Protein AF-A0A0K8MGF8-F1 (afdb_monomer)

InterPro domains:
  IPR016541 Uncharacterised conserved protein UCP008505 [PF14367] (4-124)
  IPR029060 PIN-like domain superfamily [SSF88723] (1-121)

Solvent-accessible surface area (backbone atoms only — not comparable to full-atom values): 7736 Å² total; per-residue (Å²): 130,88,34,33,38,51,41,52,61,46,57,54,49,41,46,72,78,45,38,60,93,82,32,53,67,62,53,48,47,62,62,69,36,88,49,60,42,44,38,39,43,36,52,54,65,48,51,73,70,71,45,76,66,25,56,49,42,69,74,61,50,72,83,54,84,36,59,56,80,78,20,52,72,40,32,50,54,53,52,52,45,48,70,69,64,68,67,42,52,70,70,49,45,42,70,59,64,76,40,84,69,55,35,65,63,46,51,53,10,41,25,66,70,67,70,33,45,78,45,69,79,81,74,88,36,41,58,78,67,42,73,60,89,122

Foldseek 3Di:
DAAEEEALQVLVVCCVPPPCVRNVVVLCCQLVDPRYFYEQLSLVVVLVVVDPSNVSCVVRPDPGPHYLVVLVVLLVVLLCCLVPVPQEDPVQSCVVVVDPSPCVSSSRSRCVVVVHHYDDPDDCLGYPSNHDDD

Structure (mmCIF, N/CA/C/O backbone):
data_AF-A0A0K8MGF8-F1
#
_entry.id   AF-A0A0K8MGF8-F1
#
loop_
_atom_site.group_PDB
_atom_site.id
_atom_site.type_symbol
_atom_site.label_atom_id
_atom_site.label_alt_id
_atom_site.label_comp_id
_atom_site.label_asym_id
_atom_site.label_entity_id
_atom_site.label_seq_id
_atom_site.pdbx_PDB_ins_code
_atom_site.Cartn_x
_atom_site.Cartn_y
_atom_site.Cartn_z
_atom_site.occupancy
_atom_site.B_iso_or_equiv
_atom_site.auth_seq_id
_atom_site.auth_comp_id
_atom_site.auth_asym_id
_atom_site.auth_atom_id
_atom_site.pdbx_PDB_model_num
ATOM 1 N N . MET A 1 1 ? -4.954 -18.808 4.513 1.00 75.75 1 MET A N 1
ATOM 2 C CA . MET A 1 1 ? -6.192 -17.989 4.586 1.00 75.75 1 MET A CA 1
ATOM 3 C C . MET A 1 1 ? -5.961 -16.726 3.770 1.00 75.75 1 MET A C 1
ATOM 5 O O . MET A 1 1 ? -4.828 -16.274 3.753 1.00 75.75 1 MET A O 1
ATOM 9 N N . LYS A 1 2 ? -6.981 -16.187 3.087 1.00 93.50 2 LYS A N 1
ATOM 10 C CA . LYS A 1 2 ? -6.835 -15.003 2.217 1.00 93.50 2 LYS A CA 1
ATOM 11 C C . LYS A 1 2 ? -6.483 -13.747 3.027 1.00 93.50 2 LYS A C 1
ATOM 13 O O . LYS A 1 2 ? -7.128 -13.503 4.049 1.00 93.50 2 LYS A O 1
ATOM 18 N N . GLN A 1 3 ? -5.504 -12.993 2.535 1.00 95.81 3 GLN A N 1
ATOM 19 C CA . GLN A 1 3 ? -5.054 -11.698 3.050 1.00 95.81 3 GLN A CA 1
ATOM 20 C C . GLN A 1 3 ? -5.320 -10.611 2.003 1.00 95.81 3 GLN A C 1
ATOM 22 O O . GLN A 1 3 ? -5.390 -10.914 0.809 1.00 95.81 3 GLN A O 1
ATOM 27 N N . TYR A 1 4 ? -5.484 -9.367 2.445 1.00 96.00 4 TYR A N 1
ATOM 28 C CA . TYR A 1 4 ? -5.942 -8.260 1.611 1.00 96.00 4 TYR A CA 1
ATOM 29 C C . TYR A 1 4 ? -4.991 -7.071 1.705 1.00 96.00 4 TYR A C 1
ATOM 31 O O . TYR A 1 4 ? -4.593 -6.690 2.802 1.00 96.00 4 TYR A O 1
ATOM 39 N N . LEU A 1 5 ? -4.669 -6.463 0.566 1.00 95.62 5 LEU A N 1
ATOM 40 C CA . LEU A 1 5 ? -3.875 -5.240 0.481 1.00 95.62 5 LEU A CA 1
ATOM 41 C C . LEU A 1 5 ? -4.771 -4.104 -0.009 1.00 95.62 5 LEU A C 1
ATOM 43 O O . LEU A 1 5 ? -5.369 -4.216 -1.081 1.00 95.62 5 LEU A O 1
ATOM 47 N N . LEU A 1 6 ? -4.893 -3.042 0.787 1.00 94.94 6 LEU A N 1
ATOM 48 C CA . LEU A 1 6 ? -5.714 -1.893 0.414 1.00 94.94 6 LEU A CA 1
ATOM 49 C C . LEU A 1 6 ? -4.954 -0.931 -0.491 1.00 94.94 6 LEU A C 1
ATOM 51 O O . LEU A 1 6 ? -3.800 -0.593 -0.231 1.00 94.94 6 LEU A O 1
ATOM 55 N N . ASP A 1 7 ? -5.666 -0.442 -1.493 1.00 94.94 7 ASP A N 1
ATOM 56 C CA . ASP A 1 7 ? -5.351 0.775 -2.226 1.00 94.94 7 ASP A CA 1
ATOM 57 C C . ASP A 1 7 ? -5.736 2.023 -1.396 1.00 94.94 7 ASP A C 1
ATOM 59 O O . ASP A 1 7 ? -6.632 1.974 -0.542 1.00 94.94 7 ASP A O 1
ATOM 63 N N . ALA A 1 8 ? -5.066 3.153 -1.638 1.00 93.25 8 ALA A N 1
ATOM 64 C CA . ALA A 1 8 ? -5.369 4.436 -1.011 1.00 93.25 8 ALA A CA 1
ATOM 65 C C . ALA A 1 8 ? -6.814 4.868 -1.287 1.00 93.25 8 ALA A C 1
ATOM 67 O O . ALA A 1 8 ? -7.489 5.396 -0.394 1.00 93.25 8 ALA A O 1
ATOM 68 N N . ASN A 1 9 ? -7.307 4.609 -2.506 1.00 93.81 9 ASN A N 1
ATOM 69 C CA . ASN A 1 9 ? -8.646 5.019 -2.926 1.00 93.81 9 ASN A CA 1
ATOM 70 C C . ASN A 1 9 ? -9.752 4.454 -2.011 1.00 93.81 9 ASN A C 1
ATOM 72 O O . ASN A 1 9 ? -10.705 5.172 -1.710 1.00 93.81 9 ASN A O 1
ATOM 76 N N . ILE A 1 10 ? -9.579 3.244 -1.465 1.00 95.62 10 ILE A N 1
ATOM 77 C CA . ILE A 1 10 ? -10.524 2.606 -0.540 1.00 95.62 10 ILE A CA 1
ATOM 78 C C . ILE A 1 10 ? -10.681 3.434 0.730 1.00 95.62 10 ILE A C 1
ATOM 80 O O . ILE A 1 10 ? -11.799 3.726 1.152 1.00 95.62 10 ILE A O 1
ATOM 84 N N . LEU A 1 11 ? -9.568 3.835 1.346 1.00 94.94 11 LEU A N 1
ATOM 85 C CA . LEU A 1 11 ? -9.586 4.603 2.592 1.00 94.94 11 LEU A CA 1
ATOM 86 C C . LEU A 1 11 ? -10.063 6.040 2.360 1.00 94.94 11 LEU A C 1
ATOM 88 O O . LEU A 1 11 ? -10.831 6.572 3.165 1.00 94.94 11 LEU A O 1
ATOM 92 N N . ILE A 1 12 ? -9.666 6.650 1.241 1.00 94.69 12 ILE A N 1
ATOM 93 C CA . ILE A 1 12 ? -10.092 8.000 0.852 1.00 94.69 12 ILE A CA 1
ATOM 94 C C . ILE A 1 12 ? -11.607 8.036 0.615 1.00 94.69 12 ILE A C 1
ATOM 96 O O . ILE A 1 12 ? -12.304 8.891 1.171 1.00 94.69 12 ILE A O 1
ATOM 100 N N . ASN A 1 13 ? -12.141 7.095 -0.165 1.00 95.12 13 ASN A N 1
ATOM 101 C CA . ASN A 1 13 ? -13.571 7.032 -0.457 1.00 95.12 13 ASN A CA 1
ATOM 102 C C . ASN A 1 13 ? -14.375 6.609 0.776 1.00 95.12 13 ASN A C 1
ATOM 104 O O . ASN A 1 13 ? -15.422 7.205 1.046 1.00 95.12 13 ASN A O 1
ATOM 108 N N . ALA A 1 14 ? -13.858 5.691 1.599 1.00 95.50 14 ALA A N 1
ATOM 109 C CA . ALA A 1 14 ? -14.458 5.381 2.891 1.00 95.50 14 ALA A CA 1
ATOM 110 C C . ALA A 1 14 ? -14.556 6.629 3.780 1.00 95.50 14 ALA A C 1
ATOM 112 O O . ALA A 1 14 ? -15.603 6.866 4.372 1.00 95.50 14 ALA A O 1
ATOM 113 N N . ASN A 1 15 ? -13.529 7.482 3.835 1.00 95.50 15 ASN A N 1
ATOM 114 C CA . ASN A 1 15 ? -13.597 8.732 4.600 1.00 95.50 15 ASN A CA 1
ATOM 115 C C . ASN A 1 15 ? -14.576 9.748 4.005 1.00 95.50 15 ASN A C 1
ATOM 117 O O . ASN A 1 15 ? -15.247 10.469 4.744 1.00 95.50 15 ASN A O 1
ATOM 121 N N . ARG A 1 16 ? -14.708 9.777 2.676 1.00 94.69 16 ARG A N 1
ATOM 122 C CA . ARG A 1 16 ? -15.645 10.661 1.976 1.00 94.69 16 ARG A CA 1
ATOM 123 C C . ARG A 1 16 ? -17.105 10.299 2.250 1.00 94.69 16 ARG A C 1
ATOM 125 O O . ARG A 1 16 ? -17.891 11.190 2.564 1.00 94.69 16 ARG A O 1
ATOM 132 N N . TYR A 1 17 ? -17.465 9.022 2.131 1.00 95.25 17 TYR A N 1
ATOM 133 C CA . TYR A 1 17 ? -18.857 8.562 2.243 1.00 95.25 17 TYR A CA 1
ATOM 134 C C . TYR A 1 17 ? -19.235 8.110 3.654 1.00 95.25 17 TYR A C 1
ATOM 136 O O . TYR A 1 17 ? -20.382 8.257 4.070 1.00 95.25 17 TYR A O 1
ATOM 144 N N . TYR A 1 18 ? -18.264 7.608 4.413 1.00 96.12 18 TYR A N 1
ATOM 145 C CA . TYR A 1 18 ? -18.451 7.026 5.735 1.00 96.12 18 TYR A CA 1
ATOM 146 C C . TYR A 1 18 ? -17.531 7.685 6.761 1.00 96.12 18 TYR A C 1
ATOM 148 O O . TYR A 1 18 ? -16.747 7.013 7.431 1.00 96.12 18 TYR A O 1
ATOM 156 N N . ARG A 1 19 ? -17.632 9.014 6.907 1.00 94.81 19 ARG A N 1
ATOM 157 C CA . ARG A 1 19 ? -16.825 9.791 7.865 1.00 94.81 19 ARG A CA 1
ATOM 158 C C . ARG A 1 19 ? -16.758 9.139 9.248 1.00 94.81 19 ARG A C 1
ATOM 160 O O . ARG A 1 19 ? -17.776 8.723 9.811 1.00 94.81 19 ARG A O 1
ATOM 167 N N . GLN A 1 20 ? -15.559 9.124 9.823 1.00 93.38 20 GLN A N 1
ATOM 168 C CA . GLN A 1 20 ? -15.212 8.366 11.029 1.00 93.38 20 GLN A CA 1
ATOM 169 C C . GLN A 1 20 ? -16.133 8.636 12.214 1.00 93.38 20 GLN A C 1
ATOM 171 O O . GLN A 1 20 ? -16.596 7.701 12.871 1.00 93.38 20 GLN A O 1
ATOM 176 N N . LYS A 1 21 ? -16.444 9.915 12.447 1.00 94.00 21 LYS A N 1
ATOM 177 C CA . LYS A 1 21 ? -17.323 10.365 13.532 1.00 94.00 21 LYS A CA 1
ATOM 178 C C . LYS A 1 21 ? -18.728 9.754 13.475 1.00 94.00 21 LYS A C 1
ATOM 180 O O . LYS A 1 21 ? -19.323 9.520 14.523 1.00 94.00 21 LYS A O 1
ATOM 185 N N . PHE A 1 22 ? -19.260 9.517 12.278 1.00 96.56 22 PHE A N 1
ATOM 186 C CA . PHE A 1 22 ? -20.639 9.058 12.086 1.00 96.56 22 PHE A CA 1
ATOM 187 C C . PHE A 1 22 ? -20.732 7.549 11.860 1.00 96.56 22 PHE A C 1
ATOM 189 O O . PHE A 1 22 ? -21.734 6.938 12.223 1.00 96.56 22 PHE A O 1
ATOM 196 N N . PHE A 1 23 ? -19.676 6.932 11.323 1.00 97.38 23 PHE A N 1
ATOM 197 C CA . PHE A 1 23 ? -19.657 5.510 10.973 1.00 97.38 23 PHE A CA 1
ATOM 198 C C . PHE A 1 23 ? -18.542 4.726 11.687 1.00 97.38 23 PHE A C 1
ATOM 200 O O . PHE A 1 23 ? -17.776 4.004 11.045 1.00 97.38 23 PHE A O 1
ATOM 207 N N . PRO A 1 24 ? -18.449 4.772 13.031 1.00 95.19 24 PRO A N 1
ATOM 208 C CA . PRO A 1 24 ? -17.351 4.148 13.774 1.00 95.19 24 PRO A CA 1
ATOM 209 C C . PRO A 1 24 ? -17.298 2.620 13.630 1.00 95.19 24 PRO A C 1
ATOM 211 O O . PRO A 1 24 ? -16.289 2.001 13.956 1.00 95.19 24 PRO A O 1
ATOM 214 N N . VAL A 1 25 ? -18.378 1.973 13.181 1.00 96.69 25 VAL A N 1
ATOM 215 C CA . VAL A 1 25 ? -18.397 0.529 12.888 1.00 96.69 25 VAL A CA 1
ATOM 216 C C . VAL A 1 25 ? -17.448 0.188 11.734 1.00 96.69 25 VAL A C 1
ATOM 218 O O . VAL A 1 25 ? -16.670 -0.752 11.861 1.00 96.69 25 VAL A O 1
ATOM 221 N N . ILE A 1 26 ? -17.454 0.978 10.655 1.00 95.25 26 ILE A N 1
ATOM 222 C CA . ILE A 1 26 ? -16.620 0.743 9.464 1.00 95.25 26 ILE A CA 1
ATOM 223 C C . ILE A 1 26 ? -15.137 0.918 9.809 1.00 95.25 26 ILE A C 1
ATOM 225 O O . ILE A 1 26 ? -14.302 0.079 9.487 1.00 95.25 26 ILE A O 1
ATOM 229 N N . TRP A 1 27 ? -14.803 1.961 10.563 1.00 95.62 27 TRP A N 1
ATOM 230 C CA . TRP A 1 27 ? -13.417 2.220 10.955 1.00 95.62 27 TRP A CA 1
ATOM 231 C C . TRP A 1 27 ? -12.893 1.217 11.980 1.00 95.62 27 TRP A C 1
ATOM 233 O O . TRP A 1 27 ? -11.736 0.808 11.914 1.00 95.62 27 TRP A O 1
ATOM 243 N N . ARG A 1 28 ? -13.751 0.730 12.887 1.00 94.94 28 ARG A N 1
ATOM 244 C CA . ARG A 1 28 ? -13.398 -0.406 13.751 1.00 94.94 28 ARG A CA 1
ATOM 245 C C . ARG A 1 28 ? -13.148 -1.680 12.950 1.00 94.94 28 ARG A C 1
ATOM 247 O O . ARG A 1 28 ? -12.281 -2.450 13.347 1.00 94.94 28 ARG A O 1
ATOM 254 N N . PHE A 1 29 ? -13.860 -1.899 11.843 1.00 94.69 29 PHE A N 1
ATOM 255 C CA . PHE A 1 29 ? -13.589 -3.026 10.953 1.00 94.69 29 PHE A CA 1
ATOM 256 C C . PHE A 1 29 ? -12.187 -2.933 10.343 1.00 94.69 29 PHE A C 1
ATOM 258 O O . PHE A 1 29 ? -11.435 -3.893 10.476 1.00 94.69 29 PHE A O 1
ATOM 265 N N . PHE A 1 30 ? -11.802 -1.789 9.765 1.00 93.69 30 PHE A N 1
ATOM 266 C CA . PHE A 1 30 ? -10.446 -1.613 9.228 1.00 93.69 30 PHE A CA 1
ATOM 267 C C . PHE A 1 30 ? -9.379 -1.831 10.300 1.00 93.69 30 PHE A C 1
ATOM 269 O O . PHE A 1 30 ? -8.471 -2.633 10.114 1.00 93.69 30 PHE A O 1
ATOM 276 N N . LYS A 1 31 ? -9.550 -1.192 11.462 1.00 92.31 31 LYS A N 1
ATOM 277 C CA . LYS A 1 31 ? -8.607 -1.295 12.578 1.00 92.31 31 LYS A CA 1
ATOM 278 C C . LYS A 1 31 ? -8.426 -2.725 13.094 1.00 92.31 31 LYS A C 1
ATOM 280 O O . LYS A 1 31 ? -7.311 -3.143 13.380 1.00 92.31 31 LYS A O 1
ATOM 285 N N . ASN A 1 32 ? -9.523 -3.449 13.301 1.00 92.19 32 ASN A N 1
ATOM 286 C CA . ASN A 1 32 ? -9.490 -4.714 14.038 1.00 92.19 32 ASN A CA 1
ATOM 287 C C . ASN A 1 32 ? -9.296 -5.934 13.127 1.00 92.19 32 ASN A C 1
ATOM 289 O O . ASN A 1 32 ? -9.129 -7.049 13.622 1.00 92.19 32 ASN A O 1
ATOM 293 N N . ASN A 1 33 ? -9.354 -5.759 11.806 1.00 92.31 33 ASN A N 1
ATOM 294 C CA . ASN A 1 33 ? -9.228 -6.864 10.871 1.00 92.31 33 ASN A CA 1
ATOM 295 C C . ASN A 1 33 ? -7.760 -7.120 10.520 1.00 92.31 33 ASN A C 1
ATOM 297 O O . ASN A 1 33 ? -7.195 -6.502 9.625 1.00 92.31 33 ASN A O 1
ATOM 301 N N . GLN A 1 34 ? -7.175 -8.117 11.182 1.00 90.69 34 GLN A N 1
ATOM 302 C CA . GLN A 1 34 ? -5.784 -8.538 10.984 1.00 90.69 34 GLN A CA 1
ATOM 303 C C . GLN A 1 34 ? -5.471 -9.070 9.577 1.00 90.69 34 GLN A C 1
ATOM 305 O O . GLN A 1 34 ? -4.307 -9.319 9.276 1.00 90.69 34 GLN A O 1
ATOM 310 N N . LYS A 1 35 ? -6.490 -9.280 8.731 1.00 93.25 35 LYS A N 1
ATOM 311 C CA . LYS A 1 35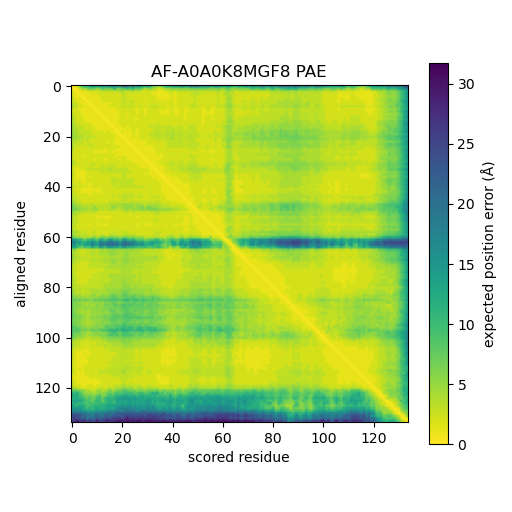 ? -6.301 -9.724 7.346 1.00 93.25 35 LYS A CA 1
ATOM 312 C C . LYS A 1 35 ? -6.121 -8.584 6.353 1.00 93.25 35 LYS A C 1
ATOM 314 O O . LYS A 1 35 ? -5.948 -8.835 5.164 1.00 93.25 35 LYS A O 1
ATOM 319 N N . ILE A 1 36 ? -6.277 -7.347 6.815 1.00 93.25 36 ILE A N 1
ATOM 320 C CA . ILE A 1 36 ? -6.190 -6.148 5.996 1.00 93.25 36 ILE A CA 1
ATOM 321 C C . ILE A 1 36 ? -4.843 -5.497 6.263 1.00 93.25 36 ILE A C 1
ATOM 323 O O . ILE A 1 36 ? -4.538 -5.112 7.389 1.00 93.25 36 ILE A O 1
ATOM 327 N N . HIS A 1 37 ? -4.069 -5.345 5.200 1.00 93.00 37 HIS A N 1
ATOM 328 C CA . HIS A 1 37 ? -2.734 -4.787 5.232 1.00 93.00 37 HIS A CA 1
ATOM 329 C C . HIS A 1 37 ? -2.676 -3.478 4.454 1.00 93.00 37 HIS A C 1
ATOM 331 O O . HIS A 1 37 ? -3.415 -3.263 3.488 1.00 93.00 37 HIS A O 1
ATOM 337 N N . LEU A 1 38 ? -1.745 -2.628 4.876 1.00 93.62 38 LEU A N 1
ATOM 338 C CA . LEU A 1 38 ? -1.406 -1.383 4.209 1.00 93.62 38 LEU A CA 1
ATOM 339 C C . LEU A 1 38 ? 0.071 -1.413 3.822 1.00 93.62 38 LEU A C 1
ATOM 341 O O . LEU A 1 38 ? 0.926 -1.791 4.628 1.00 93.62 38 LEU A O 1
ATOM 345 N N . LEU A 1 39 ? 0.346 -1.019 2.584 1.00 94.75 39 LEU A N 1
ATOM 346 C CA . LEU A 1 39 ? 1.694 -0.820 2.069 1.00 94.75 39 LEU A CA 1
ATOM 347 C C . LEU A 1 39 ? 2.247 0.534 2.546 1.00 94.75 39 LEU A C 1
ATOM 349 O O . LEU A 1 39 ? 1.489 1.495 2.679 1.00 94.75 39 LEU A O 1
ATOM 353 N N . ASP A 1 40 ? 3.562 0.643 2.732 1.00 93.31 40 ASP A N 1
ATOM 354 C CA . ASP A 1 40 ? 4.240 1.904 3.094 1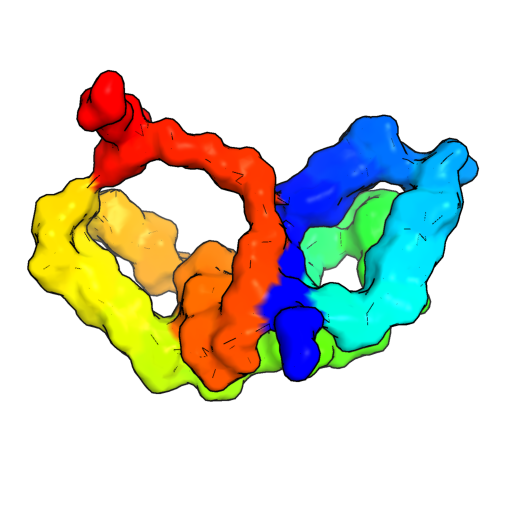.00 93.31 40 ASP A CA 1
ATOM 355 C C . ASP A 1 40 ? 3.925 3.029 2.119 1.00 93.31 40 ASP A C 1
ATOM 357 O O . ASP A 1 40 ? 3.650 4.148 2.540 1.00 93.31 40 ASP A O 1
ATOM 361 N N . LYS A 1 41 ? 3.936 2.740 0.819 1.00 92.38 41 LYS A N 1
ATOM 362 C CA . LYS A 1 41 ? 3.617 3.727 -0.215 1.00 92.38 41 LYS A CA 1
ATOM 363 C C . LYS A 1 41 ? 2.194 4.265 -0.071 1.00 92.38 41 LYS A C 1
ATOM 365 O O . LYS A 1 41 ? 2.020 5.476 -0.072 1.00 92.38 41 LYS A O 1
ATOM 370 N N . VAL A 1 42 ? 1.216 3.388 0.167 1.00 93.56 42 VAL A N 1
ATOM 371 C CA . VAL A 1 42 ? -0.188 3.781 0.383 1.00 93.56 42 VAL A CA 1
ATOM 372 C C . VAL A 1 42 ? -0.335 4.615 1.654 1.00 93.56 42 VAL A C 1
ATOM 374 O O . VAL A 1 42 ? -0.998 5.648 1.656 1.00 93.56 42 VAL A O 1
ATOM 377 N N . TYR A 1 43 ? 0.313 4.195 2.742 1.00 93.44 43 TYR A N 1
ATOM 378 C CA . TYR A 1 43 ? 0.335 4.969 3.980 1.00 93.44 43 TYR A CA 1
ATOM 379 C C . TYR A 1 43 ? 0.914 6.372 3.745 1.00 93.44 43 TYR A C 1
ATOM 381 O O . TYR A 1 43 ? 0.298 7.367 4.126 1.00 93.44 43 TYR A O 1
ATOM 389 N N . ASN A 1 44 ? 2.056 6.453 3.057 1.00 91.19 44 ASN A N 1
ATOM 390 C CA . ASN A 1 44 ? 2.753 7.702 2.766 1.00 91.19 44 ASN A CA 1
ATOM 391 C C . ASN A 1 44 ? 1.942 8.650 1.871 1.00 91.19 44 ASN A C 1
ATOM 393 O O . ASN A 1 44 ? 1.973 9.855 2.098 1.00 91.19 44 ASN A O 1
ATOM 397 N N . GLU A 1 45 ? 1.187 8.133 0.901 1.00 90.50 45 GLU A N 1
ATOM 398 C CA . GLU A 1 45 ? 0.292 8.949 0.070 1.00 90.50 45 GLU A CA 1
ATOM 399 C C . GLU A 1 45 ? -0.789 9.645 0.905 1.00 90.50 45 GLU A C 1
ATOM 401 O O . GLU A 1 45 ? -1.074 10.825 0.696 1.00 90.50 45 GLU A O 1
ATOM 406 N N . ILE A 1 46 ? -1.365 8.947 1.887 1.00 92.56 46 ILE A N 1
ATOM 407 C CA . ILE A 1 46 ? -2.476 9.485 2.678 1.00 92.56 46 ILE A CA 1
ATOM 408 C C . ILE A 1 46 ? -1.981 10.453 3.757 1.00 92.56 46 ILE A C 1
ATOM 410 O O . ILE A 1 46 ? -2.594 11.498 3.983 1.00 92.56 46 ILE A O 1
ATOM 414 N N . ILE A 1 47 ? -0.867 10.148 4.431 1.00 92.25 47 ILE A N 1
ATOM 415 C CA . ILE A 1 47 ? -0.391 10.983 5.545 1.00 92.25 47 ILE A CA 1
ATOM 416 C C . ILE A 1 47 ? 0.093 12.379 5.131 1.00 92.25 47 ILE A C 1
ATOM 418 O O . ILE A 1 47 ? 0.215 13.244 5.998 1.00 92.25 47 ILE A O 1
ATOM 422 N N . VAL A 1 48 ? 0.384 12.592 3.843 1.00 89.25 48 VAL A N 1
ATOM 423 C CA . VAL A 1 48 ? 0.839 13.881 3.289 1.00 89.25 48 VAL A CA 1
ATOM 424 C C . VAL A 1 48 ? -0.282 14.925 3.264 1.00 89.25 48 VAL A C 1
ATOM 426 O O . VAL A 1 48 ? 0.003 16.118 3.298 1.00 89.25 48 VAL A O 1
ATOM 429 N N . ILE A 1 49 ? -1.548 14.497 3.236 1.00 88.94 49 ILE A N 1
ATOM 430 C CA . ILE A 1 49 ? -2.715 15.391 3.141 1.00 88.94 49 ILE A CA 1
ATOM 431 C C . ILE A 1 49 ? -3.006 16.105 4.479 1.00 88.94 49 ILE A C 1
ATOM 433 O O . ILE A 1 49 ? -3.650 17.151 4.480 1.00 88.94 49 ILE A O 1
ATOM 437 N N . ASP A 1 50 ? -2.502 15.569 5.598 1.00 90.31 50 ASP A N 1
ATOM 438 C CA . ASP A 1 50 ? -2.633 16.115 6.963 1.00 90.31 50 ASP A CA 1
ATOM 439 C C . ASP A 1 50 ? -4.083 16.443 7.391 1.00 90.31 50 ASP A C 1
ATOM 441 O O . ASP A 1 50 ? -4.394 17.493 7.949 1.00 90.31 50 ASP A O 1
ATOM 445 N N . ASP A 1 51 ? -5.008 15.524 7.102 1.00 93.50 51 ASP A N 1
ATOM 446 C CA . ASP A 1 51 ? -6.438 15.638 7.402 1.00 93.50 51 ASP A CA 1
ATOM 447 C C . ASP A 1 51 ? -6.936 14.637 8.476 1.00 93.50 51 ASP A C 1
ATOM 449 O O . ASP A 1 51 ? -6.163 13.908 9.107 1.00 93.50 51 ASP A O 1
ATOM 453 N N . GLU A 1 52 ? -8.263 14.568 8.670 1.00 94.19 52 GLU A N 1
ATOM 454 C CA . GLU A 1 52 ? -8.938 13.608 9.570 1.00 94.19 52 GLU A CA 1
ATOM 455 C C . GLU A 1 52 ? -8.550 12.147 9.272 1.00 94.19 52 GLU A C 1
ATOM 457 O O . GLU A 1 52 ? -8.407 11.336 10.194 1.00 94.19 52 GLU A O 1
ATOM 462 N N . LEU A 1 53 ? -8.366 11.790 7.995 1.00 95.38 53 LEU A N 1
ATOM 463 C CA . LEU A 1 53 ? -7.981 10.439 7.599 1.00 95.38 53 LEU A CA 1
ATOM 464 C C . LEU A 1 53 ? -6.538 10.138 7.997 1.00 95.38 53 LEU A C 1
ATOM 466 O O . LEU A 1 53 ? -6.273 9.094 8.597 1.00 95.38 53 LEU A O 1
ATOM 470 N N . SER A 1 54 ? -5.618 11.061 7.724 1.00 94.56 54 SER A N 1
ATOM 471 C CA . SER A 1 54 ? -4.218 10.904 8.115 1.00 94.56 54 SER A CA 1
ATOM 472 C C . SER A 1 54 ? -4.049 10.792 9.638 1.00 94.56 54 SER A C 1
ATOM 474 O O . SER A 1 54 ? -3.336 9.906 10.114 1.00 94.56 54 SER A O 1
ATOM 476 N N . CYS A 1 55 ? -4.775 11.607 10.415 1.00 94.12 55 CYS A N 1
ATOM 477 C CA . CYS A 1 55 ? -4.813 11.534 11.876 1.00 94.12 55 CYS A CA 1
ATOM 478 C C . CYS A 1 55 ? -5.264 10.152 12.359 1.00 94.12 55 CYS A C 1
ATOM 480 O O . CYS A 1 55 ? -4.691 9.583 13.292 1.00 94.12 55 CYS A O 1
ATOM 482 N N . TRP A 1 56 ? -6.297 9.597 11.725 1.00 94.31 56 TRP A N 1
ATOM 483 C CA . TRP A 1 56 ? -6.800 8.277 12.074 1.00 94.31 56 TRP A CA 1
ATOM 484 C C . TRP A 1 56 ? -5.810 7.172 11.728 1.00 94.31 56 TRP A C 1
ATOM 486 O O . TRP A 1 56 ? -5.601 6.280 12.550 1.00 94.31 56 TRP A O 1
ATOM 496 N N . LEU A 1 57 ? -5.170 7.238 10.561 1.00 93.38 57 LEU A N 1
ATOM 497 C CA . LEU A 1 57 ? -4.158 6.262 10.161 1.00 93.38 57 LEU A CA 1
ATOM 498 C C . LEU A 1 57 ? -2.983 6.248 11.134 1.00 93.38 57 LEU A C 1
ATOM 500 O O . LEU A 1 57 ? -2.693 5.191 11.687 1.00 93.38 57 LEU A O 1
ATOM 504 N N . ARG A 1 58 ? -2.397 7.413 11.439 1.00 91.69 58 ARG A N 1
ATOM 505 C CA . ARG A 1 58 ? -1.285 7.543 12.400 1.00 91.69 58 ARG A CA 1
ATOM 506 C C . ARG A 1 58 ? -1.615 6.972 13.781 1.00 91.69 58 ARG A C 1
ATOM 508 O O . ARG A 1 58 ? -0.729 6.512 14.485 1.00 91.69 58 ARG A O 1
ATOM 515 N N . LYS A 1 59 ? -2.887 7.025 14.189 1.00 92.00 59 LYS A N 1
ATOM 516 C CA . LYS A 1 59 ? -3.348 6.532 15.495 1.00 92.00 59 LYS A CA 1
ATOM 517 C C . LYS A 1 59 ? -3.631 5.027 15.525 1.00 92.00 59 LYS A C 1
ATOM 519 O O . LYS A 1 59 ? -3.653 4.442 16.606 1.00 92.00 59 LYS A O 1
ATOM 524 N N . ASN A 1 60 ? -3.981 4.422 14.390 1.00 89.44 60 ASN A N 1
ATOM 525 C CA . ASN A 1 60 ? -4.542 3.065 14.358 1.00 89.44 60 ASN A CA 1
ATOM 526 C C . ASN A 1 60 ? -3.702 2.057 13.574 1.00 89.44 60 ASN A C 1
ATOM 528 O O . ASN A 1 60 ? -3.895 0.861 13.769 1.00 89.44 60 ASN A O 1
ATOM 532 N N . TYR A 1 61 ? -2.797 2.526 12.724 1.00 82.56 61 TYR A N 1
ATOM 533 C CA . TYR A 1 61 ? -1.809 1.710 12.040 1.00 82.56 61 TYR A CA 1
ATOM 534 C C . TYR A 1 61 ? -0.434 2.139 12.550 1.00 82.56 61 TYR A C 1
ATOM 536 O O . TYR A 1 61 ? 0.120 3.128 12.074 1.00 82.56 61 TYR A O 1
ATOM 544 N N . ASP A 1 62 ? 0.089 1.411 13.542 1.00 66.88 62 ASP A N 1
ATOM 545 C CA . ASP A 1 62 ? 1.515 1.488 13.873 1.00 66.88 62 ASP A CA 1
ATOM 546 C C . ASP A 1 62 ? 2.319 1.085 12.630 1.00 66.88 62 ASP A C 1
ATOM 548 O O . ASP A 1 62 ? 1.859 0.240 11.856 1.00 66.88 62 ASP A O 1
ATOM 552 N N . GLU A 1 63 ? 3.458 1.753 12.425 1.00 58.00 63 GLU A N 1
ATOM 553 C CA . GLU A 1 63 ? 4.273 1.753 11.203 1.00 58.00 63 GLU A CA 1
ATOM 554 C C . GLU A 1 63 ? 4.091 0.506 10.327 1.00 58.00 63 GLU A C 1
ATOM 556 O O . GLU A 1 63 ? 4.484 -0.600 10.682 1.00 58.00 63 GLU A O 1
ATOM 561 N N . VAL A 1 64 ? 3.447 0.736 9.181 1.00 62.75 64 VAL A N 1
ATOM 562 C CA . VAL A 1 64 ? 3.389 -0.091 7.974 1.00 62.75 64 VAL A CA 1
ATOM 563 C C . VAL A 1 64 ? 3.725 -1.582 8.151 1.00 62.75 64 VAL A C 1
ATOM 565 O O . VAL A 1 64 ? 4.882 -1.993 8.216 1.00 62.75 64 VAL A O 1
ATOM 568 N N . GLN A 1 65 ? 2.704 -2.426 8.009 1.00 73.06 65 GLN A N 1
ATOM 569 C CA . GLN A 1 65 ? 2.862 -3.882 8.059 1.00 73.06 65 GLN A CA 1
ATOM 570 C C . GLN A 1 65 ? 3.598 -4.476 6.847 1.00 73.06 65 GLN A C 1
ATOM 572 O O . GLN A 1 65 ? 4.236 -5.519 6.976 1.00 73.06 65 GLN A O 1
ATOM 577 N N . ILE A 1 66 ? 3.505 -3.844 5.671 1.00 89.94 66 ILE A N 1
ATOM 578 C CA . ILE A 1 66 ? 4.124 -4.323 4.429 1.00 89.94 66 ILE A CA 1
ATOM 579 C C . ILE A 1 66 ? 5.061 -3.257 3.861 1.00 89.94 66 ILE A C 1
ATOM 581 O O . ILE A 1 66 ? 4.625 -2.209 3.393 1.00 89.94 66 ILE A O 1
ATOM 585 N N . ASN A 1 67 ? 6.361 -3.543 3.877 1.00 92.44 67 ASN A N 1
ATOM 586 C CA . ASN A 1 67 ? 7.384 -2.664 3.319 1.00 92.44 67 ASN A CA 1
A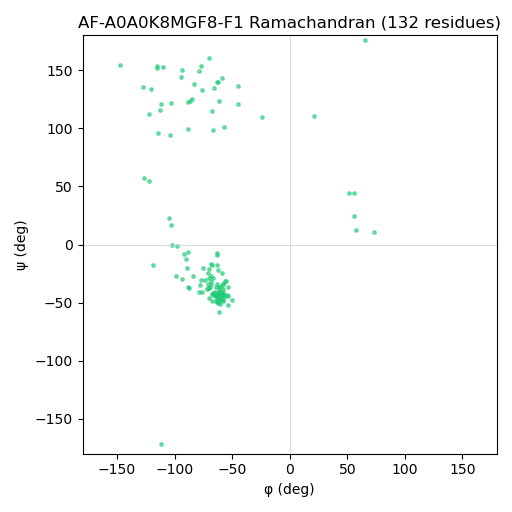TOM 587 C C . ASN A 1 67 ? 7.611 -2.974 1.830 1.00 92.44 67 ASN A C 1
ATOM 589 O O . ASN A 1 67 ? 7.981 -4.099 1.482 1.00 92.44 67 ASN A O 1
ATOM 593 N N . SER A 1 68 ? 7.439 -1.971 0.965 1.00 92.19 68 SER A N 1
ATOM 594 C CA . SER A 1 68 ? 7.610 -2.088 -0.489 1.00 92.19 68 SER A CA 1
ATOM 595 C C . SER A 1 68 ? 8.990 -2.596 -0.912 1.00 92.19 68 SER A C 1
ATOM 597 O O . SER A 1 68 ? 9.097 -3.333 -1.893 1.00 92.19 68 SER A O 1
ATOM 599 N N . SER A 1 69 ? 10.046 -2.292 -0.149 1.00 91.81 69 SER A N 1
ATOM 600 C CA . SER A 1 69 ? 11.414 -2.749 -0.442 1.00 91.81 69 SER A CA 1
ATOM 601 C C . SER A 1 69 ? 11.567 -4.272 -0.408 1.00 91.81 69 SER A C 1
ATOM 603 O O . SER A 1 69 ? 12.449 -4.824 -1.066 1.00 91.81 69 SER A O 1
ATOM 605 N N . ASN A 1 70 ? 10.665 -4.981 0.275 1.00 94.00 70 ASN A N 1
ATOM 606 C CA . ASN A 1 70 ? 10.656 -6.436 0.245 1.00 94.00 70 ASN A CA 1
ATOM 607 C C . ASN A 1 70 ? 10.217 -6.977 -1.122 1.00 94.00 70 ASN A C 1
ATOM 609 O O . ASN A 1 70 ? 10.564 -8.108 -1.447 1.00 94.00 70 ASN A O 1
ATOM 613 N N . SER A 1 71 ? 9.511 -6.201 -1.940 1.00 95.44 71 SER A N 1
ATOM 614 C CA . SER A 1 71 ? 8.882 -6.650 -3.189 1.00 95.44 71 SER A CA 1
ATOM 615 C C . SER A 1 71 ? 9.637 -6.186 -4.441 1.00 95.44 71 SER A C 1
ATOM 617 O O . SER A 1 71 ? 9.056 -6.085 -5.519 1.00 95.44 71 SER A O 1
ATOM 619 N N . ILE A 1 72 ? 10.935 -5.868 -4.327 1.00 95.25 72 ILE A N 1
ATOM 620 C CA . ILE A 1 72 ? 11.751 -5.347 -5.443 1.00 95.25 72 ILE A CA 1
ATOM 621 C C . ILE A 1 72 ? 11.849 -6.347 -6.605 1.00 95.25 72 ILE A C 1
ATOM 623 O O . ILE A 1 72 ? 11.830 -5.944 -7.769 1.00 95.25 72 ILE A O 1
ATOM 627 N N . ALA A 1 73 ? 11.965 -7.648 -6.322 1.00 96.69 73 ALA A N 1
ATOM 628 C CA . ALA A 1 73 ? 12.056 -8.666 -7.369 1.00 96.69 73 ALA A CA 1
ATOM 629 C C . ALA A 1 73 ? 10.749 -8.760 -8.171 1.00 96.69 73 ALA A C 1
ATOM 631 O O . ALA A 1 73 ? 10.769 -8.832 -9.397 1.00 96.69 73 ALA A O 1
ATOM 632 N N . GLU A 1 74 ? 9.612 -8.706 -7.487 1.00 97.62 74 GLU A N 1
ATOM 633 C CA . GLU A 1 74 ? 8.283 -8.687 -8.089 1.00 97.62 74 GLU A CA 1
ATOM 634 C C . GLU A 1 74 ? 8.015 -7.371 -8.815 1.00 97.62 74 GLU A C 1
ATOM 636 O O . GLU A 1 74 ? 7.431 -7.380 -9.893 1.00 97.62 74 GLU A O 1
ATOM 641 N N . TYR A 1 75 ? 8.505 -6.251 -8.282 1.00 95.25 75 TYR A N 1
ATOM 642 C CA . TYR A 1 75 ? 8.404 -4.947 -8.930 1.00 95.25 75 TYR A CA 1
ATOM 643 C C . TYR A 1 75 ? 9.086 -4.968 -10.297 1.00 95.25 75 TYR A C 1
ATOM 645 O O . TYR A 1 75 ? 8.498 -4.523 -11.278 1.00 95.25 75 TYR A O 1
ATOM 653 N N . LYS A 1 76 ? 10.282 -5.566 -10.398 1.00 94.69 76 LYS A N 1
ATOM 654 C CA . LYS A 1 76 ? 10.956 -5.759 -11.692 1.00 94.69 76 LYS A CA 1
ATOM 655 C C . LYS A 1 76 ? 10.084 -6.541 -12.674 1.00 94.69 76 LYS A C 1
ATOM 657 O O . LYS A 1 76 ? 9.911 -6.083 -13.792 1.00 94.69 76 LYS A O 1
ATOM 662 N N . LYS A 1 77 ? 9.443 -7.634 -12.240 1.00 96.44 77 LYS A N 1
ATOM 663 C CA . LYS A 1 77 ? 8.517 -8.405 -13.096 1.00 96.44 77 LYS A CA 1
ATOM 664 C C . LYS A 1 77 ? 7.339 -7.558 -13.591 1.00 96.44 77 LYS A C 1
ATOM 666 O O . LYS A 1 77 ? 6.948 -7.682 -14.747 1.00 96.44 77 LYS A O 1
ATOM 671 N N . VAL A 1 78 ? 6.775 -6.709 -12.728 1.00 94.12 78 VAL A N 1
ATOM 672 C CA . VAL A 1 78 ? 5.689 -5.786 -13.102 1.00 94.12 78 VAL A CA 1
ATOM 673 C C . VAL A 1 78 ? 6.174 -4.791 -14.156 1.00 94.12 78 VAL A C 1
ATOM 675 O O . VAL A 1 78 ? 5.512 -4.616 -15.175 1.00 94.12 78 VAL A O 1
ATOM 678 N N . VAL A 1 79 ? 7.343 -4.182 -13.949 1.00 92.81 79 VAL A N 1
ATOM 679 C CA . VAL A 1 79 ? 7.953 -3.251 -14.909 1.00 92.81 79 VAL A CA 1
ATOM 680 C C . VAL A 1 79 ? 8.249 -3.935 -16.244 1.00 92.81 79 VAL A C 1
ATOM 682 O O . VAL A 1 79 ? 7.865 -3.415 -17.290 1.00 92.81 79 VAL A O 1
ATOM 685 N N . ASP A 1 80 ? 8.858 -5.119 -16.214 1.00 94.38 80 ASP A N 1
ATOM 686 C CA . ASP A 1 80 ? 9.171 -5.899 -17.411 1.00 94.38 80 ASP A CA 1
ATOM 687 C C . ASP A 1 80 ? 7.895 -6.214 -18.202 1.00 94.38 80 ASP A C 1
ATOM 689 O O . ASP A 1 80 ? 7.861 -6.053 -19.422 1.00 94.38 80 ASP A O 1
ATOM 693 N N . TYR A 1 81 ? 6.810 -6.594 -17.521 1.00 93.75 81 TYR A N 1
ATOM 694 C CA . TYR A 1 81 ? 5.514 -6.828 -18.157 1.00 93.75 81 TYR A CA 1
ATOM 695 C C . TYR A 1 81 ? 4.924 -5.552 -18.778 1.00 93.75 81 TYR A C 1
ATOM 697 O O . TYR A 1 81 ? 4.451 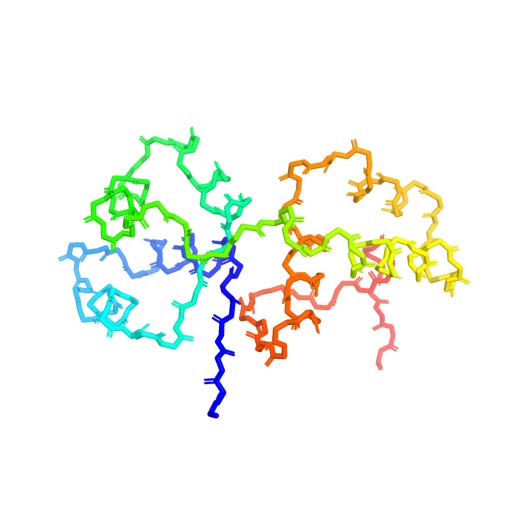-5.581 -19.915 1.00 93.75 81 TYR A O 1
ATOM 705 N N . LEU A 1 82 ? 4.973 -4.418 -18.072 1.00 90.19 82 LEU A N 1
ATOM 706 C CA . LEU A 1 82 ? 4.473 -3.141 -18.594 1.00 90.19 82 LEU A CA 1
ATOM 707 C C . LEU A 1 82 ? 5.178 -2.744 -19.899 1.00 90.19 82 LEU A C 1
ATOM 709 O O . LEU A 1 82 ? 4.511 -2.309 -20.836 1.00 90.19 82 LEU A O 1
ATOM 713 N N . VAL A 1 83 ? 6.496 -2.949 -19.978 1.00 91.25 83 VAL A N 1
ATOM 714 C CA . VAL A 1 83 ? 7.309 -2.607 -21.155 1.00 91.25 83 VAL A CA 1
ATOM 715 C C . VAL A 1 83 ? 7.129 -3.616 -22.294 1.00 91.25 83 VAL A C 1
ATOM 717 O O . VAL A 1 83 ? 7.042 -3.230 -23.458 1.00 91.25 83 VAL A O 1
ATOM 720 N N . THR A 1 84 ? 7.065 -4.914 -21.988 1.00 93.56 84 THR A N 1
ATOM 721 C CA . THR A 1 84 ? 7.072 -5.978 -23.013 1.00 93.56 84 THR A CA 1
ATOM 722 C C . THR A 1 84 ? 5.690 -6.367 -23.531 1.00 93.56 84 THR A C 1
ATOM 724 O O . THR A 1 84 ? 5.592 -6.907 -24.630 1.00 93.56 84 THR A O 1
ATOM 727 N N . SER A 1 85 ? 4.616 -6.077 -22.788 1.00 91.38 85 SER A N 1
ATOM 728 C CA . SER A 1 85 ? 3.245 -6.470 -23.156 1.00 91.38 85 SER A CA 1
ATOM 729 C C . SER A 1 85 ? 2.686 -5.757 -24.391 1.00 91.38 85 SER A C 1
ATOM 731 O O . SER A 1 85 ? 1.687 -6.213 -24.940 1.00 91.38 85 SER A O 1
ATOM 733 N N . GLN A 1 86 ? 3.290 -4.638 -24.814 1.00 88.62 86 GLN A N 1
ATOM 734 C CA . GLN A 1 86 ? 2.819 -3.782 -25.918 1.00 88.62 86 GLN A CA 1
ATOM 735 C C . GLN A 1 86 ? 1.390 -3.232 -25.732 1.00 88.62 86 GLN A C 1
ATOM 737 O O . GLN A 1 86 ? 0.804 -2.687 -26.666 1.00 88.62 86 GLN A O 1
ATOM 742 N N . LEU A 1 87 ? 0.822 -3.346 -24.526 1.00 88.50 87 LEU A N 1
ATOM 743 C CA . LEU A 1 87 ? -0.525 -2.863 -24.223 1.00 88.50 87 LEU A CA 1
ATOM 744 C C . LEU A 1 87 ? -0.546 -1.342 -24.024 1.00 88.50 87 LEU A C 1
ATOM 746 O O . LEU A 1 87 ? -1.509 -0.687 -24.412 1.00 88.50 87 LEU A O 1
ATOM 750 N N . TRP A 1 88 ? 0.513 -0.768 -23.446 1.00 89.50 88 TRP A N 1
ATOM 751 C CA . TRP A 1 88 ? 0.630 0.666 -23.168 1.00 89.50 88 TRP A CA 1
ATOM 752 C C . TRP A 1 88 ? 1.674 1.331 -24.060 1.00 89.50 88 TRP A C 1
ATOM 754 O O . TRP A 1 88 ? 2.648 0.712 -24.484 1.00 89.50 88 TRP A O 1
ATOM 764 N N . SER A 1 89 ? 1.479 2.625 -24.314 1.00 90.19 89 SER A N 1
ATOM 765 C CA . SER A 1 89 ? 2.509 3.444 -24.958 1.00 90.19 89 SER A CA 1
ATOM 766 C C . SER A 1 89 ? 3.695 3.673 -24.008 1.00 90.19 89 SER A C 1
ATOM 768 O O . SER A 1 89 ? 3.502 3.592 -22.789 1.00 90.19 89 SER A O 1
ATOM 770 N N . PRO A 1 90 ? 4.884 4.046 -24.525 1.00 89.00 90 PRO A N 1
ATOM 771 C CA . PRO A 1 90 ? 6.022 4.414 -23.687 1.00 89.00 90 PRO A CA 1
ATOM 772 C C . PRO A 1 90 ? 5.699 5.447 -22.615 1.00 89.00 90 PRO A C 1
ATOM 774 O O . PRO A 1 90 ? 5.934 5.205 -21.437 1.00 89.00 90 PRO A O 1
ATOM 777 N N . ALA A 1 91 ? 5.021 6.531 -22.995 1.00 88.25 91 ALA A N 1
ATOM 778 C CA . ALA A 1 91 ? 4.561 7.544 -22.050 1.00 88.25 91 ALA A CA 1
ATOM 779 C C . ALA A 1 91 ? 3.600 6.973 -20.985 1.00 88.25 91 ALA A C 1
ATOM 781 O O . ALA A 1 91 ? 3.633 7.384 -19.824 1.00 88.25 91 ALA A O 1
ATOM 782 N N . GLY A 1 92 ? 2.760 6.005 -21.368 1.00 85.88 92 GLY A N 1
ATOM 783 C CA . GLY A 1 92 ? 1.825 5.327 -20.476 1.00 85.88 92 GLY A CA 1
ATOM 784 C C . GLY A 1 92 ? 2.538 4.592 -19.344 1.00 85.88 92 GLY A C 1
ATOM 785 O O . GLY A 1 92 ? 2.302 4.905 -18.175 1.00 85.88 92 GLY A O 1
ATOM 786 N N . TYR A 1 93 ? 3.435 3.655 -19.671 1.00 87.12 93 TYR A N 1
ATOM 787 C CA . TYR A 1 93 ? 4.160 2.904 -18.641 1.00 87.12 93 TYR A CA 1
ATOM 788 C C . TYR A 1 93 ? 5.237 3.745 -17.935 1.00 87.12 93 TYR A C 1
ATOM 790 O O . TYR A 1 93 ? 5.476 3.552 -16.744 1.00 87.12 93 TYR A O 1
ATOM 798 N N . GLU A 1 94 ? 5.852 4.728 -18.601 1.00 89.06 94 GLU A N 1
ATOM 799 C CA . GLU A 1 94 ? 6.821 5.634 -17.968 1.00 89.06 94 GLU A CA 1
ATOM 800 C C . GLU A 1 94 ? 6.186 6.447 -16.843 1.00 89.06 94 GLU A C 1
ATOM 802 O O . GLU A 1 94 ? 6.801 6.622 -15.792 1.00 89.06 94 GLU A O 1
ATOM 807 N N . SER A 1 95 ? 4.925 6.861 -17.008 1.00 85.88 95 SER A N 1
ATOM 808 C CA . SER A 1 95 ? 4.187 7.565 -15.957 1.00 85.88 95 SER A CA 1
ATOM 809 C C . SER A 1 95 ? 4.056 6.751 -14.662 1.00 85.88 95 SER A C 1
ATOM 811 O O . SER A 1 95 ? 3.867 7.335 -13.594 1.00 85.88 95 SER A O 1
ATOM 813 N N . TRP A 1 96 ? 4.131 5.420 -14.742 1.00 84.12 96 TRP A N 1
ATOM 814 C CA . TRP A 1 96 ? 4.118 4.507 -13.598 1.00 84.12 96 TRP A CA 1
ATOM 815 C C . TRP A 1 96 ? 5.520 4.267 -13.031 1.00 84.12 96 TRP A C 1
ATOM 817 O O . TRP A 1 96 ? 5.677 4.178 -11.819 1.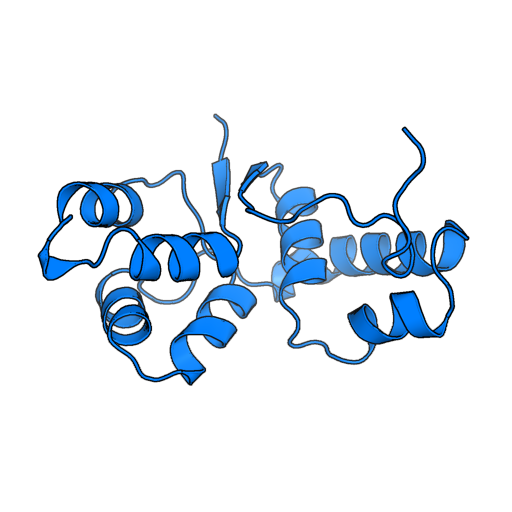00 84.12 96 TRP A O 1
ATOM 827 N N . ILE A 1 97 ? 6.537 4.187 -13.892 1.00 85.44 97 ILE A N 1
ATOM 828 C CA . ILE A 1 97 ? 7.890 3.755 -13.508 1.00 85.44 97 ILE A CA 1
ATOM 829 C C . ILE A 1 97 ? 8.766 4.920 -13.032 1.00 85.44 97 ILE A C 1
ATOM 831 O O . ILE A 1 97 ? 9.568 4.744 -12.116 1.00 85.44 97 ILE A O 1
ATOM 835 N N . GLN A 1 98 ? 8.631 6.109 -13.630 1.00 86.69 98 GLN A N 1
ATOM 836 C CA . GLN A 1 98 ? 9.497 7.257 -13.326 1.00 86.69 98 GLN A CA 1
ATOM 837 C C . GLN A 1 98 ? 9.299 7.789 -11.902 1.00 86.69 98 GLN A C 1
ATOM 839 O O . GLN A 1 98 ? 10.231 8.323 -11.303 1.00 86.69 98 GLN A O 1
ATOM 844 N N . ASN A 1 99 ? 8.098 7.633 -11.341 1.00 84.38 99 ASN A N 1
ATOM 845 C CA . ASN A 1 99 ? 7.798 8.053 -9.980 1.00 84.38 99 ASN A CA 1
ATOM 846 C C . ASN A 1 99 ? 7.735 6.845 -9.038 1.00 84.38 99 ASN A C 1
ATOM 848 O O . ASN A 1 99 ? 6.676 6.256 -8.837 1.00 84.38 99 ASN A O 1
ATOM 852 N N . ALA A 1 100 ? 8.860 6.540 -8.387 1.00 82.00 100 ALA A N 1
ATOM 853 C CA . ALA A 1 100 ? 8.970 5.452 -7.411 1.00 82.00 100 ALA A CA 1
ATOM 854 C C . ALA A 1 100 ? 8.085 5.621 -6.155 1.00 82.00 100 ALA A C 1
ATOM 856 O O . ALA A 1 100 ? 8.028 4.712 -5.319 1.00 82.00 100 ALA A O 1
ATOM 857 N N . ASN A 1 101 ? 7.424 6.772 -5.987 1.00 83.25 101 ASN A N 1
ATOM 858 C CA . ASN A 1 101 ? 6.470 7.006 -4.907 1.00 83.25 101 ASN A CA 1
ATOM 859 C C . ASN A 1 101 ? 5.033 6.641 -5.265 1.00 83.25 101 ASN A C 1
ATOM 861 O O . ASN A 1 101 ? 4.239 6.538 -4.339 1.00 83.25 101 ASN A O 1
ATOM 865 N N . LYS A 1 102 ? 4.704 6.404 -6.543 1.00 87.56 102 LYS A N 1
ATOM 866 C CA . LYS A 1 102 ? 3.379 5.887 -6.904 1.00 87.56 102 LYS A CA 1
ATOM 867 C C . LYS A 1 102 ? 3.166 4.532 -6.255 1.00 87.56 102 LYS A C 1
ATOM 869 O O . LYS A 1 102 ? 3.973 3.630 -6.476 1.00 87.56 102 LYS A O 1
ATOM 874 N N . ALA A 1 103 ? 2.109 4.383 -5.467 1.00 91.00 103 ALA A N 1
ATOM 875 C CA . ALA A 1 103 ? 1.840 3.136 -4.774 1.00 91.00 103 ALA A CA 1
ATOM 876 C C . ALA A 1 103 ? 1.448 1.994 -5.723 1.00 91.00 103 ALA A C 1
ATOM 878 O O . ALA A 1 103 ? 1.806 0.851 -5.443 1.00 91.00 103 ALA A O 1
ATOM 879 N N . ASP A 1 104 ? 0.783 2.268 -6.851 1.00 91.12 104 ASP A N 1
ATOM 880 C CA . ASP A 1 104 ? 0.139 1.242 -7.683 1.00 91.12 104 ASP A CA 1
ATOM 881 C C . ASP A 1 104 ? 1.060 0.080 -8.106 1.00 91.12 104 ASP A C 1
ATOM 883 O O . ASP A 1 104 ? 0.721 -1.081 -7.844 1.00 91.12 104 ASP A O 1
ATOM 887 N N . PRO A 1 105 ? 2.255 0.317 -8.693 1.00 92.94 105 PRO A N 1
ATOM 888 C CA . PRO A 1 105 ? 3.118 -0.787 -9.094 1.00 92.94 105 PRO A CA 1
ATOM 889 C C . PRO A 1 105 ? 3.680 -1.548 -7.880 1.00 92.94 105 PRO A C 1
ATOM 891 O O . PRO A 1 105 ? 3.937 -2.751 -7.971 1.00 92.94 105 PRO A O 1
ATOM 894 N N . TRP A 1 106 ? 3.820 -0.886 -6.725 1.00 95.25 106 TRP A N 1
ATOM 895 C CA . TRP A 1 106 ? 4.245 -1.523 -5.476 1.00 95.25 106 TRP A CA 1
ATOM 896 C C . TRP A 1 106 ? 3.136 -2.333 -4.795 1.00 95.25 106 TRP A C 1
ATOM 898 O O . TRP A 1 106 ? 3.430 -3.335 -4.138 1.00 95.25 106 TRP A O 1
ATOM 908 N N . ILE A 1 107 ? 1.868 -1.941 -4.957 1.00 95.38 107 ILE A N 1
ATOM 909 C CA . ILE A 1 107 ? 0.710 -2.728 -4.512 1.00 95.38 107 ILE A CA 1
ATOM 910 C C . ILE A 1 107 ? 0.678 -4.042 -5.294 1.00 95.38 107 ILE A C 1
ATOM 912 O O . ILE A 1 107 ? 0.604 -5.109 -4.686 1.00 95.38 107 ILE A O 1
ATOM 916 N N . ILE A 1 108 ? 0.809 -3.980 -6.626 1.00 95.75 108 ILE A N 1
ATOM 917 C CA . ILE A 1 108 ? 0.821 -5.174 -7.485 1.00 95.75 108 ILE A CA 1
ATOM 918 C C . ILE A 1 108 ? 2.000 -6.084 -7.131 1.00 95.75 108 ILE A C 1
ATOM 920 O O . ILE A 1 108 ? 1.816 -7.290 -6.961 1.00 95.75 108 ILE A O 1
ATOM 924 N N . SER A 1 109 ? 3.205 -5.526 -6.979 1.00 96.88 109 SER A N 1
ATOM 925 C CA . SER A 1 109 ? 4.389 -6.326 -6.658 1.00 96.88 109 SER A CA 1
ATOM 926 C C . SER A 1 109 ? 4.300 -6.984 -5.281 1.00 96.88 109 SER A C 1
ATOM 928 O O . SER A 1 109 ? 4.639 -8.157 -5.131 1.00 96.88 109 SER A O 1
ATOM 930 N N . SER A 1 110 ? 3.790 -6.266 -4.280 1.00 96.56 110 SER A N 1
ATOM 931 C CA . SER A 1 110 ? 3.632 -6.801 -2.926 1.00 96.56 110 SER A CA 1
ATOM 932 C C . SER A 1 110 ? 2.524 -7.843 -2.851 1.00 96.56 110 SER A C 1
ATOM 934 O O . SER A 1 110 ? 2.692 -8.867 -2.191 1.00 96.56 110 SER A O 1
ATOM 936 N N . ALA A 1 111 ? 1.427 -7.644 -3.583 1.00 96.62 111 ALA A N 1
ATOM 937 C CA . ALA A 1 111 ? 0.387 -8.653 -3.715 1.00 96.62 111 ALA A CA 1
ATOM 938 C C . ALA A 1 111 ? 0.915 -9.930 -4.379 1.00 96.62 111 ALA A C 1
ATOM 940 O O . ALA A 1 111 ? 0.659 -11.022 -3.877 1.00 96.62 111 ALA A O 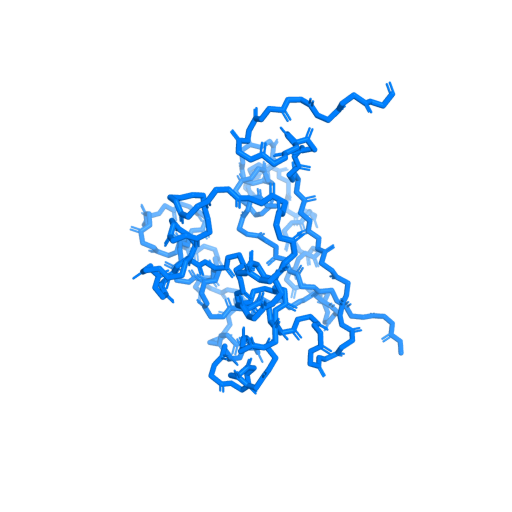1
ATOM 941 N N . LEU A 1 112 ? 1.719 -9.795 -5.441 1.00 96.88 112 LEU A N 1
ATOM 942 C CA . LEU A 1 112 ? 2.358 -10.925 -6.116 1.00 96.88 112 LEU A CA 1
ATOM 943 C C . LEU A 1 112 ? 3.318 -11.684 -5.190 1.00 96.88 112 LEU A C 1
ATOM 945 O O . LEU A 1 112 ? 3.332 -12.912 -5.200 1.00 96.88 112 LEU A O 1
ATOM 949 N N . LYS A 1 113 ? 4.109 -10.969 -4.382 1.00 96.56 113 LYS A N 1
ATOM 950 C CA . LYS A 1 113 ? 5.063 -11.574 -3.444 1.00 96.56 113 LYS A CA 1
ATOM 951 C C . LYS A 1 113 ? 4.372 -12.370 -2.337 1.00 96.56 113 LYS A C 1
ATOM 953 O O . LYS A 1 113 ? 4.861 -13.426 -1.939 1.00 96.56 113 LYS A O 1
ATOM 958 N N . HIS A 1 114 ? 3.286 -11.826 -1.799 1.00 94.62 1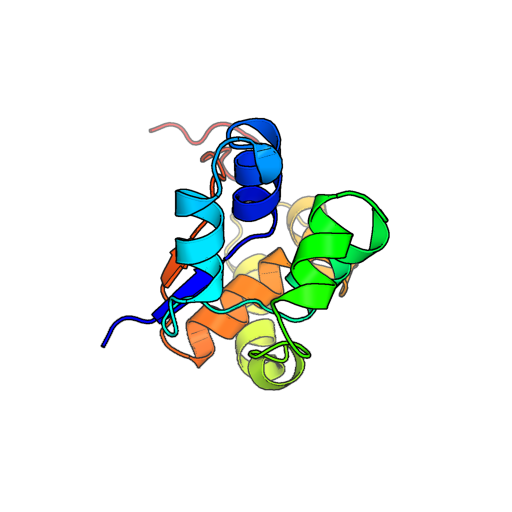14 HIS A N 1
ATOM 959 C CA . HIS A 1 114 ? 2.643 -12.342 -0.594 1.00 94.62 114 HIS A CA 1
ATOM 960 C C . HIS A 1 114 ? 1.373 -13.166 -0.862 1.00 94.62 114 HIS A C 1
ATOM 962 O O . HIS A 1 114 ? 0.776 -13.662 0.091 1.00 94.62 114 HIS A O 1
ATOM 968 N N . ASP A 1 115 ? 0.974 -13.325 -2.129 1.00 95.69 115 ASP A N 1
ATOM 969 C CA . ASP A 1 115 ? -0.296 -13.943 -2.542 1.00 95.69 115 ASP A CA 1
ATOM 970 C C . ASP A 1 115 ? -1.516 -13.241 -1.905 1.00 95.69 115 ASP A C 1
ATOM 972 O O . ASP A 1 115 ? -2.434 -13.857 -1.355 1.00 95.69 115 ASP A O 1
ATOM 976 N N . PHE A 1 116 ? -1.492 -11.901 -1.907 1.00 96.62 116 PHE A N 1
ATOM 977 C CA . PHE A 1 116 ? -2.560 -11.073 -1.338 1.00 96.62 116 PHE A CA 1
ATOM 978 C C . PHE A 1 116 ? -3.581 -10.664 -2.398 1.00 96.62 116 PHE A C 1
ATOM 980 O O . PHE A 1 116 ? -3.264 -10.458 -3.568 1.00 96.62 116 PHE A O 1
ATOM 987 N N . ILE A 1 117 ? -4.823 -10.473 -1.960 1.00 97.06 117 ILE A N 1
ATOM 988 C CA . ILE A 1 117 ? -5.896 -9.923 -2.785 1.00 97.06 117 ILE A CA 1
ATOM 989 C C . ILE A 1 117 ? -5.851 -8.399 -2.697 1.00 97.06 117 ILE A C 1
ATOM 991 O O . ILE A 1 117 ? -5.960 -7.833 -1.610 1.00 97.06 117 ILE A O 1
ATOM 995 N N . ILE A 1 118 ? -5.735 -7.733 -3.841 1.00 96.75 118 ILE A N 1
ATOM 996 C CA . ILE A 1 118 ? -5.807 -6.272 -3.917 1.00 96.75 118 ILE A CA 1
ATOM 997 C C . ILE A 1 118 ? -7.268 -5.837 -3.781 1.00 96.75 118 ILE A C 1
ATOM 999 O O . ILE A 1 118 ? -8.150 -6.388 -4.443 1.00 96.75 118 ILE A O 1
ATOM 1003 N N . VAL A 1 119 ? -7.521 -4.845 -2.930 1.00 95.94 119 VAL A N 1
ATOM 1004 C CA . VAL A 1 119 ? -8.828 -4.195 -2.784 1.00 95.94 119 VAL A CA 1
ATOM 1005 C C . VAL A 1 119 ? -8.693 -2.763 -3.282 1.00 95.94 119 VAL A C 1
ATOM 1007 O O . VAL A 1 119 ? -7.946 -1.982 -2.699 1.00 95.94 119 VAL A O 1
ATOM 1010 N N . SER A 1 120 ? -9.404 -2.439 -4.360 1.00 94.62 120 SER A N 1
ATOM 1011 C CA . SER A 1 120 ? -9.344 -1.141 -5.033 1.00 94.62 120 SER A CA 1
ATOM 1012 C C . SER A 1 120 ? -10.705 -0.779 -5.639 1.00 94.62 120 SER A C 1
ATOM 1014 O O . SER A 1 120 ? -11.512 -1.666 -5.933 1.00 94.62 120 SER A O 1
ATOM 1016 N N . GLU A 1 121 ? -10.962 0.517 -5.809 1.00 90.38 121 GLU A N 1
ATOM 1017 C CA . GLU A 1 121 ? -12.146 1.075 -6.480 1.00 90.38 121 GLU A CA 1
ATOM 1018 C C . GLU A 1 121 ? -11.858 1.574 -7.911 1.00 90.38 121 GLU A C 1
ATOM 1020 O O . GLU A 1 121 ? -12.662 2.304 -8.501 1.00 90.38 121 GLU A O 1
ATOM 1025 N N . GLU A 1 122 ? -10.736 1.157 -8.505 1.00 82.88 122 GLU A N 1
ATOM 1026 C CA . GLU A 1 122 ? -10.388 1.523 -9.877 1.00 82.88 122 GLU A CA 1
ATOM 1027 C C . GLU A 1 122 ? -11.402 1.005 -10.909 1.00 82.88 122 GLU A C 1
ATOM 1029 O O . GLU A 1 122 ? -11.895 -0.127 -10.862 1.00 82.88 122 GLU A O 1
ATOM 1034 N N . ARG A 1 123 ? -11.696 1.848 -11.903 1.00 78.50 123 ARG A N 1
ATOM 1035 C CA . ARG A 1 123 ? -12.546 1.481 -13.043 1.00 78.50 123 ARG A CA 1
ATOM 1036 C C . ARG A 1 123 ? -11.678 1.005 -14.197 1.00 78.50 123 ARG A C 1
ATOM 1038 O O . ARG A 1 123 ? -10.622 1.567 -14.465 1.00 78.50 123 ARG A O 1
ATOM 1045 N N . LYS A 1 124 ? -12.162 0.015 -14.953 1.00 74.94 124 LYS A N 1
ATOM 1046 C CA . LYS A 1 124 ? -11.496 -0.438 -16.180 1.00 74.94 124 LYS A CA 1
ATOM 1047 C C . LYS A 1 124 ? -11.548 0.681 -17.228 1.00 74.94 124 LYS A C 1
ATOM 1049 O O . LYS A 1 124 ? -12.558 0.857 -17.902 1.00 74.94 124 LYS A O 1
ATOM 1054 N N . THR A 1 125 ? -10.465 1.437 -17.353 1.00 69.94 125 THR A N 1
ATOM 1055 C CA . THR A 1 125 ? -10.320 2.515 -18.344 1.00 69.94 125 THR A CA 1
ATOM 1056 C C . THR A 1 125 ? -9.546 2.084 -19.585 1.00 69.94 125 THR A C 1
ATOM 1058 O O . THR A 1 125 ? -9.429 2.890 -20.492 1.00 69.94 125 THR A O 1
ATOM 1061 N N . GLY A 1 126 ? -9.077 0.828 -19.641 1.00 74.19 126 GLY A N 1
ATOM 1062 C CA . GLY A 1 126 ? -8.276 0.262 -20.732 1.00 74.19 126 GLY A CA 1
ATOM 1063 C C . GLY A 1 126 ? -6.886 0.904 -20.884 1.00 74.19 126 GLY A C 1
ATOM 1064 O O . GLY A 1 126 ? -6.524 1.816 -20.132 1.00 74.19 126 GLY A O 1
ATOM 1065 N N . PRO A 1 127 ? -6.041 0.401 -21.801 1.00 72.62 127 PRO A N 1
ATOM 1066 C CA . PRO A 1 127 ? -4.699 0.938 -21.966 1.00 72.62 127 PRO A CA 1
ATOM 1067 C C . PRO A 1 127 ? -4.709 2.399 -22.428 1.00 72.62 127 PRO A C 1
ATOM 1069 O O . PRO A 1 127 ? -5.521 2.802 -23.257 1.00 72.62 127 PRO A O 1
ATOM 1072 N N . ASN A 1 128 ? -3.803 3.208 -21.871 1.00 74.88 128 ASN A N 1
ATOM 1073 C CA . ASN A 1 128 ? -3.720 4.658 -22.105 1.00 74.88 128 ASN A CA 1
ATOM 1074 C C . ASN A 1 128 ? -5.030 5.430 -21.805 1.00 74.88 128 ASN A C 1
ATOM 1076 O O . ASN A 1 128 ? -5.254 6.497 -22.371 1.00 74.88 128 ASN A O 1
ATOM 1080 N N . GLY A 1 129 ? -5.908 4.902 -20.939 1.00 69.62 129 GLY A N 1
ATOM 1081 C CA . GLY A 1 129 ? -7.191 5.534 -20.606 1.00 69.62 129 GLY A CA 1
ATOM 1082 C C . GLY A 1 129 ? -8.243 5.453 -21.720 1.00 69.62 129 GLY A C 1
ATOM 1083 O O . GLY A 1 129 ? -9.276 6.119 -21.636 1.00 69.62 129 GLY A O 1
ATOM 1084 N N . MET A 1 130 ? -7.987 4.659 -22.764 1.00 69.12 130 MET A N 1
ATOM 1085 C CA . MET A 1 130 ? -8.950 4.375 -23.823 1.00 69.12 130 MET A CA 1
ATOM 1086 C C . MET A 1 130 ? -9.858 3.229 -23.400 1.00 69.12 130 MET A C 1
ATOM 1088 O O . MET A 1 130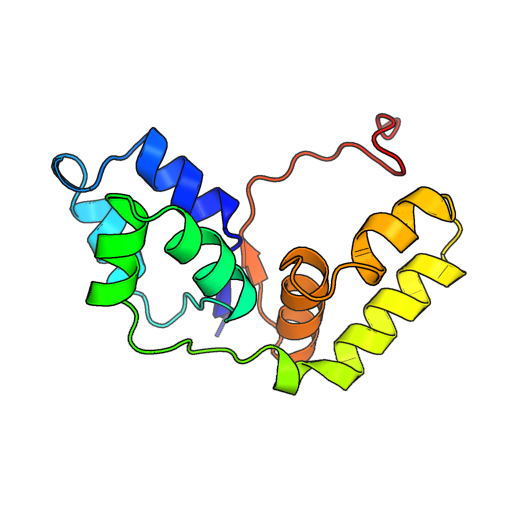 ? -9.362 2.145 -23.097 1.00 69.12 130 MET A O 1
ATOM 1092 N N . GLN A 1 131 ? -11.178 3.447 -23.438 1.00 59.09 131 GLN A N 1
ATOM 1093 C CA . GLN A 1 131 ? -12.162 2.412 -23.112 1.00 59.09 131 GLN A CA 1
ATOM 1094 C C . GLN A 1 131 ? -11.796 1.090 -23.790 1.00 59.09 131 GLN A C 1
ATOM 1096 O O . GLN A 1 131 ? -11.694 1.009 -25.013 1.00 59.09 131 GLN A O 1
ATOM 1101 N N . SER A 1 132 ? -11.597 0.046 -22.986 1.00 55.81 132 SER A N 1
ATOM 1102 C CA . SER A 1 132 ? -11.469 -1.299 -23.526 1.00 55.81 132 SER A CA 1
ATOM 1103 C C . SER A 1 132 ? -1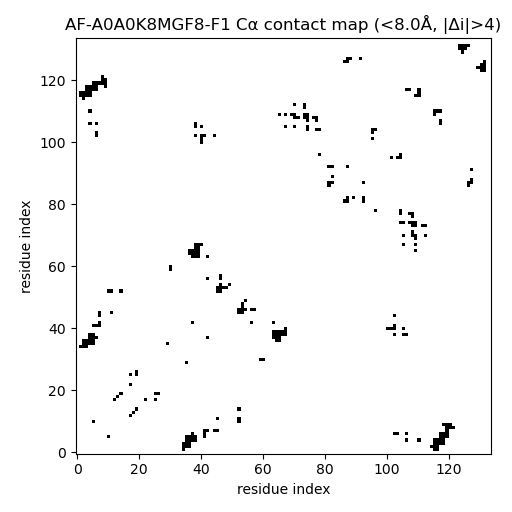2.824 -1.691 -24.101 1.00 55.81 132 SER A C 1
ATOM 1105 O O . SER A 1 132 ? -13.780 -1.806 -23.329 1.00 55.81 132 SER A O 1
ATOM 1107 N N . SER A 1 133 ? -12.904 -1.882 -25.416 1.00 47.59 133 SER A N 1
ATOM 1108 C CA . SER A 1 133 ? -14.059 -2.485 -26.078 1.00 47.59 133 SER A CA 1
ATOM 1109 C C . SER A 1 133 ? -14.289 -3.867 -25.462 1.00 47.59 133 SER A C 1
ATOM 1111 O O . SER A 1 133 ? -13.530 -4.796 -25.732 1.00 47.59 133 SER A O 1
ATOM 1113 N N . ASN A 1 134 ? -15.264 -3.971 -24.562 1.00 42.81 134 ASN A N 1
ATOM 1114 C CA . ASN A 1 134 ? -15.843 -5.247 -24.154 1.00 42.81 134 ASN A CA 1
ATOM 1115 C C . ASN A 1 134 ? -17.078 -5.485 -25.017 1.00 42.81 134 ASN A C 1
ATOM 1117 O O . ASN A 1 134 ? -17.873 -4.524 -25.141 1.00 42.81 134 ASN A O 1
#

Secondary structure (DSSP, 8-state):
---EEE-HHHHHHHHHHS-TTT-HHHHHHHHH-TTEE-BHHHHHHHHTT-SHHHHHHHHHS-S-SB-GGGGHHHHHHHHHHHHHS-SS-HHHHHHHHS-TT-HHHHHHHHHHHHTPEEE-------GGG-----

Nearest PDB structures (foldseek):
  3zvk-assembly1_B  TM=5.811E-01  e=6.779E-03  Rickettsia felis
  6a7v-assembly1_E  TM=6.643E-01  e=3.103E-02  Mycobacterium tuberculosis H37Rv
  3zvk-assembly1_D  TM=5.773E-01  e=1.833E-02  Rickettsia felis
  6zqc-assembly1_UX  TM=3.721E-01  e=1.420E-01  Saccharomyces cerevisiae S288C
  7mq9-assembly1_SL  TM=4.377E-01  e=6.502E-01  Homo sapiens

Organism: NCBI:txid157463

Sequence (134 aa):
MKQYLLDANILINANRYYRQKFFPVIWRFFKNNQKIHLLDKVYNEIIVIDDELSCWLRKNYDEVQINSSNSIAEYKKVVDYLVTSQLWSPAGYESWIQNANKADPWIISSALKHDFIIVSEERKTGPNGMQSSN

Mean predicted aligned error: 4.9 Å

Radius of gyration: 15.9 Å; Cα contacts (8 Å, |Δi|>4): 160; chains: 1; bounding box: 33×34×42 Å

pLDDT: mean 89.4, std 10.09, range [42.81, 97.62]